Protein AF-A0A086CZK6-F1 (afdb_monomer)

pLDDT: mean 88.47, std 12.2, range [47.97, 97.94]

Foldseek 3Di:
DDPVVVCVVVVVDDPVPPVPPPPLVQADAQPDQVVLVPDSSSHHGPPDDDDQDDPDAPSCSCVSRLVVQLVCVVVVAAEEEFQRVDDDDVVVSVVSNHDC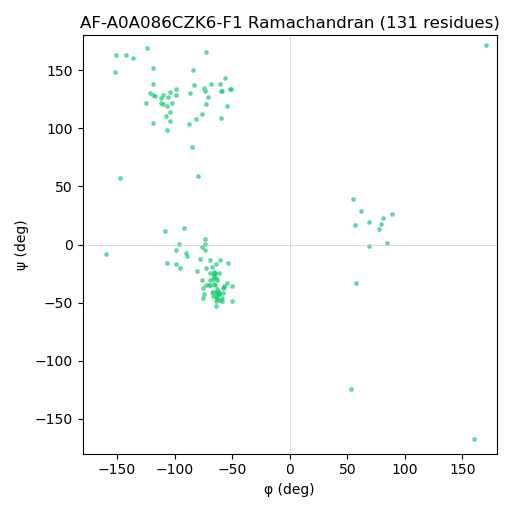VRYYYDNDDDPVSVVVQVVLSVVPRHPYYHGDD

Mean predicted aligned error: 7.22 Å

Structure (mmCIF, N/CA/C/O backbone):
data_AF-A0A086CZK6-F1
#
_entry.id   AF-A0A086CZK6-F1
#
loop_
_atom_site.group_PDB
_atom_site.id
_atom_site.type_symbol
_atom_site.label_atom_id
_atom_site.label_alt_id
_atom_site.label_comp_id
_atom_site.label_asym_id
_atom_site.label_entity_id
_atom_site.label_seq_id
_atom_site.pdbx_PDB_ins_code
_atom_site.Cartn_x
_atom_site.Cartn_y
_atom_site.Cartn_z
_atom_site.occupancy
_atom_site.B_iso_or_equiv
_atom_site.auth_seq_id
_atom_site.auth_comp_id
_atom_site.auth_asym_id
_atom_site.auth_atom_id
_atom_site.pdbx_PDB_model_num
ATOM 1 N N . MET A 1 1 ? -25.034 18.623 27.758 1.00 60.28 1 MET A N 1
ATOM 2 C CA . MET A 1 1 ? -23.785 18.532 26.971 1.00 60.28 1 MET A CA 1
ATOM 3 C C . MET A 1 1 ? -23.172 19.910 26.867 1.00 60.28 1 MET A C 1
ATOM 5 O O . MET A 1 1 ? -23.821 20.820 26.356 1.00 60.28 1 MET A O 1
ATOM 9 N N . SER A 1 2 ? -21.976 20.081 27.421 1.00 86.44 2 SER A N 1
ATOM 10 C CA . SER A 1 2 ? -21.242 21.344 27.391 1.00 86.44 2 SER A CA 1
ATOM 11 C C . SER A 1 2 ? -20.678 21.627 25.987 1.00 86.44 2 SER A C 1
ATOM 13 O O . SER A 1 2 ? -20.653 20.759 25.113 1.00 86.44 2 SER A O 1
ATOM 15 N N . ALA A 1 3 ? -20.248 22.867 25.732 1.00 84.00 3 ALA A N 1
ATOM 16 C CA . ALA A 1 3 ? -19.545 23.212 24.491 1.00 84.00 3 ALA A CA 1
ATOM 17 C C . ALA A 1 3 ? -18.193 22.484 24.365 1.00 84.00 3 ALA A C 1
ATOM 19 O O . ALA A 1 3 ? -17.772 22.179 23.252 1.00 84.00 3 ALA A O 1
ATOM 20 N N . LEU A 1 4 ? -17.561 22.164 25.500 1.00 80.44 4 LEU A N 1
ATOM 21 C CA . LEU A 1 4 ? -16.328 21.387 25.553 1.00 80.44 4 LEU A CA 1
ATOM 22 C C . LEU A 1 4 ? -16.563 19.943 25.097 1.00 80.44 4 LEU A C 1
ATOM 24 O O . LEU A 1 4 ? -15.814 19.463 24.256 1.00 80.44 4 LEU A O 1
ATOM 28 N N . ASP A 1 5 ? -17.642 19.297 25.552 1.00 82.00 5 ASP A N 1
ATOM 29 C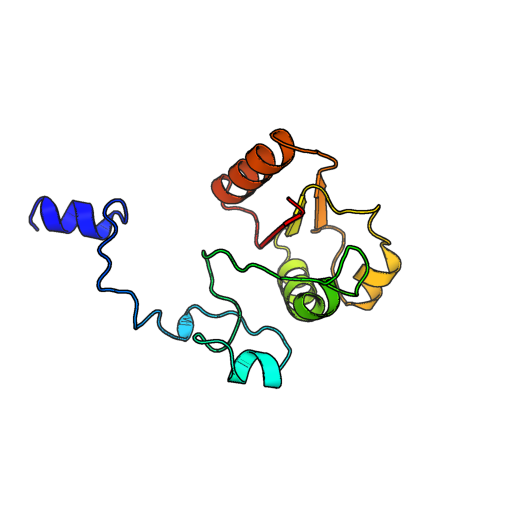 CA . ASP A 1 5 ? -17.967 17.916 25.150 1.00 82.00 5 ASP A CA 1
ATOM 30 C C . ASP A 1 5 ? -18.128 17.805 23.626 1.00 82.00 5 ASP A C 1
ATOM 32 O O . ASP A 1 5 ? -17.569 16.914 23.000 1.00 82.00 5 ASP A O 1
ATOM 36 N N . ARG A 1 6 ? -18.784 18.790 22.994 1.00 82.50 6 ARG A N 1
ATOM 37 C CA . ARG A 1 6 ? -18.930 18.843 21.527 1.00 82.50 6 ARG A CA 1
ATOM 38 C C . ARG A 1 6 ? -17.607 19.040 20.779 1.00 82.50 6 ARG A C 1
ATOM 40 O O . ARG A 1 6 ? -17.468 18.550 19.662 1.00 82.50 6 ARG A O 1
ATOM 47 N N . LEU A 1 7 ? -16.661 19.785 21.351 1.00 81.25 7 LEU A N 1
A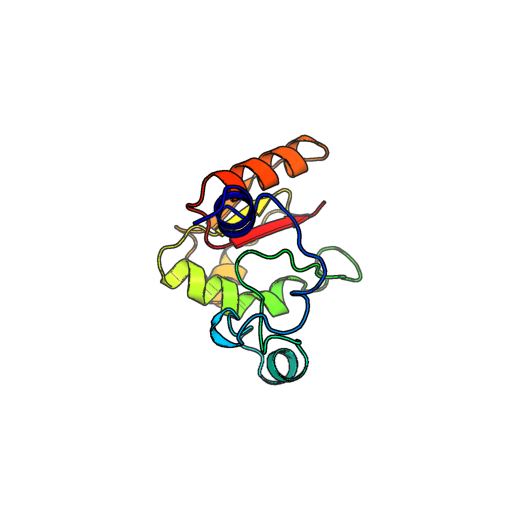TOM 48 C CA . LEU A 1 7 ? -15.331 19.997 20.763 1.00 81.25 7 LEU A CA 1
ATOM 49 C C . LEU A 1 7 ? -14.414 18.781 20.938 1.00 81.25 7 LEU A C 1
ATOM 51 O O . LEU A 1 7 ? -13.552 18.542 20.096 1.00 81.25 7 LEU A O 1
ATOM 55 N N . LEU A 1 8 ? -14.600 18.022 22.015 1.00 79.69 8 LEU A N 1
ATOM 56 C CA . LEU A 1 8 ? -13.888 16.769 22.235 1.00 79.69 8 LEU A CA 1
ATOM 57 C C . LEU A 1 8 ? -14.443 15.662 21.320 1.00 79.69 8 LEU A C 1
ATOM 59 O O . LEU A 1 8 ? -13.663 14.977 20.661 1.00 79.69 8 LEU A O 1
ATOM 63 N N . ASP A 1 9 ? -15.769 15.562 21.177 1.00 77.00 9 ASP A N 1
ATOM 64 C CA . ASP A 1 9 ? -16.429 14.588 20.292 1.00 77.00 9 ASP A CA 1
ATOM 65 C C . ASP A 1 9 ? -16.138 14.829 18.802 1.00 77.00 9 ASP A C 1
ATOM 67 O O . ASP A 1 9 ? -16.118 13.891 18.003 1.00 77.00 9 ASP A O 1
ATOM 71 N N . SER A 1 10 ? -15.876 16.078 18.404 1.00 79.00 10 SER A N 1
ATOM 72 C CA . SER A 1 10 ? -15.575 16.427 17.010 1.00 79.00 10 SER A CA 1
ATOM 73 C C . SER A 1 10 ? -14.177 15.998 16.547 1.00 79.00 10 SER A C 1
ATOM 75 O O . SER A 1 10 ? -13.856 16.173 15.372 1.00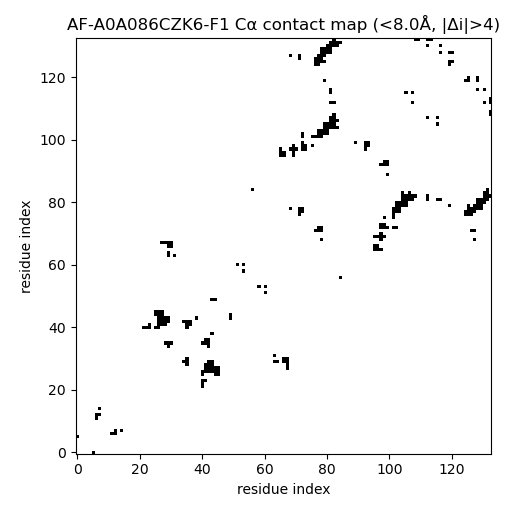 79.00 10 SER A O 1
ATOM 77 N N . ARG A 1 11 ? -13.339 15.448 17.442 1.00 67.75 11 ARG A N 1
ATOM 78 C CA . ARG A 1 11 ? -11.924 15.092 17.199 1.00 67.75 11 ARG A CA 1
ATOM 79 C C . ARG A 1 11 ? -11.046 16.256 16.710 1.00 67.75 11 ARG A C 1
ATOM 81 O O . ARG A 1 11 ? -9.951 16.028 16.205 1.00 67.75 11 ARG A O 1
ATOM 88 N N . VAL A 1 12 ? -11.497 17.502 16.876 1.00 75.88 12 VAL A N 1
ATOM 89 C CA . VAL A 1 12 ? -10.733 18.712 16.512 1.00 75.88 12 VAL A CA 1
ATOM 90 C C . VAL A 1 12 ? -9.698 19.063 17.588 1.00 75.88 12 VAL A C 1
ATOM 92 O O . VAL A 1 12 ? -8.699 19.721 17.306 1.00 75.88 12 VAL A O 1
ATOM 95 N N . VAL A 1 13 ? -9.907 18.600 18.823 1.00 77.31 13 VAL A N 1
ATOM 96 C CA . VAL A 1 13 ? -8.991 18.809 19.949 1.00 77.31 13 VAL A CA 1
ATOM 97 C C . VAL A 1 13 ? -8.208 17.527 20.219 1.00 77.31 13 VAL A C 1
ATOM 99 O O . VAL A 1 13 ? -8.772 16.519 20.642 1.00 77.31 13 VAL A O 1
ATOM 102 N N . TRP A 1 14 ? -6.891 17.567 20.008 1.00 68.88 14 TRP A N 1
ATOM 103 C CA . TRP A 1 14 ? -6.001 16.477 20.406 1.00 68.88 14 TRP A CA 1
ATOM 104 C C . TRP A 1 14 ? -5.838 16.467 21.930 1.00 68.88 14 TRP A C 1
ATOM 106 O O . TRP A 1 14 ? -5.404 17.455 22.521 1.00 68.88 14 TRP A O 1
ATOM 116 N N . ARG A 1 15 ? -6.205 15.355 22.578 1.00 68.94 15 ARG A N 1
ATOM 117 C CA . ARG A 1 15 ? -6.257 15.267 24.048 1.00 68.94 15 ARG A CA 1
ATOM 118 C C . ARG A 1 15 ? -4.951 14.826 24.700 1.00 68.94 15 ARG A C 1
ATOM 120 O O . ARG A 1 15 ? -4.882 14.888 25.922 1.00 68.94 15 ARG A O 1
ATOM 127 N N . ALA A 1 16 ? -3.955 14.373 23.929 1.00 64.44 16 ALA A N 1
ATOM 128 C CA . ALA A 1 16 ? -2.666 13.795 24.357 1.00 64.44 16 ALA A CA 1
ATOM 129 C C . ALA A 1 16 ? -2.733 12.550 25.276 1.00 64.44 16 ALA A C 1
ATOM 131 O O . ALA A 1 16 ? -1.893 11.658 25.184 1.00 64.44 16 ALA A O 1
ATOM 132 N N . GLN A 1 17 ? -3.743 12.466 26.142 1.00 59.72 17 GLN A N 1
ATOM 133 C CA . GLN A 1 17 ? -3.902 11.512 27.236 1.00 59.72 17 GLN A CA 1
ATOM 134 C C . GLN A 1 17 ? -4.640 10.226 26.834 1.00 59.72 17 GLN A C 1
ATOM 136 O O . GLN A 1 17 ? -4.677 9.285 27.616 1.00 59.72 17 GLN A O 1
ATOM 141 N N . GLU A 1 18 ? -5.188 10.150 25.618 1.00 55.81 18 GLU A N 1
ATOM 142 C CA . GLU A 1 18 ? -5.827 8.933 25.074 1.00 55.81 18 GLU A CA 1
ATOM 143 C C . GLU A 1 18 ? -4.849 8.051 24.275 1.00 55.81 18 GLU A C 1
ATOM 145 O O . GLU A 1 18 ? -5.245 7.117 23.584 1.00 55.81 18 GLU A O 1
ATOM 150 N N . SER A 1 19 ? -3.547 8.304 24.409 1.00 51.12 19 SER A N 1
ATOM 151 C CA . SER A 1 19 ? -2.473 7.504 23.815 1.00 51.12 19 SER A CA 1
ATOM 152 C C . SER A 1 19 ? -2.209 6.234 24.643 1.00 51.12 19 SER A C 1
ATOM 154 O O . SER A 1 19 ? -1.121 6.079 25.184 1.00 51.12 19 SER A O 1
ATOM 156 N N . ALA A 1 20 ? -3.197 5.355 24.843 1.00 48.81 20 ALA A N 1
ATOM 157 C CA . ALA A 1 20 ? -2.949 4.052 25.494 1.00 48.81 20 ALA A CA 1
ATOM 158 C C . ALA A 1 20 ? -4.002 2.958 25.250 1.00 48.81 20 ALA A C 1
ATOM 160 O O . ALA A 1 20 ? -3.779 1.815 25.641 1.00 48.81 20 ALA A O 1
ATOM 161 N N . ALA A 1 21 ? -5.144 3.258 24.630 1.00 47.97 21 ALA A N 1
ATOM 162 C CA . ALA A 1 21 ? -6.165 2.243 24.385 1.00 47.97 21 ALA A CA 1
ATOM 163 C C . ALA A 1 21 ? -6.920 2.516 23.083 1.00 47.97 21 ALA A C 1
ATOM 165 O O . ALA A 1 21 ? -8.147 2.617 23.064 1.00 47.97 21 ALA A O 1
ATOM 166 N N . GLU A 1 22 ? -6.196 2.604 21.965 1.00 52.41 22 GLU A N 1
ATOM 167 C CA . GLU A 1 22 ? -6.827 2.198 20.712 1.00 52.41 22 GLU A CA 1
ATOM 168 C C . GLU A 1 22 ? -7.216 0.734 20.898 1.00 52.41 22 GLU A C 1
ATOM 170 O O . GLU A 1 22 ? -6.369 -0.143 21.060 1.00 52.41 22 GLU A O 1
ATOM 175 N N . SER A 1 23 ? -8.520 0.493 21.017 1.00 50.78 23 SER A N 1
ATOM 176 C CA . SER A 1 23 ? -9.040 -0.856 21.185 1.00 50.78 23 SER A CA 1
ATOM 177 C C . SER A 1 23 ? -8.459 -1.741 20.077 1.00 50.78 23 SER A C 1
ATOM 179 O O . SER A 1 23 ? -8.546 -1.342 18.915 1.00 50.78 23 SER A O 1
ATOM 181 N N . PRO A 1 24 ? -7.955 -2.953 20.376 1.00 51.81 24 PRO A N 1
ATOM 182 C CA . PRO A 1 24 ? -7.440 -3.888 19.364 1.00 51.81 24 PRO A CA 1
ATOM 183 C C . PRO A 1 24 ? -8.454 -4.184 18.239 1.00 51.81 24 PRO A C 1
ATOM 185 O O . PRO A 1 24 ? -8.089 -4.631 17.158 1.00 51.81 24 PRO A O 1
ATOM 188 N N . ALA A 1 25 ? -9.734 -3.858 18.455 1.00 55.44 25 ALA A N 1
ATOM 189 C CA . ALA A 1 25 ? -10.798 -3.868 17.455 1.00 55.44 25 ALA A CA 1
ATOM 190 C C . ALA A 1 25 ? -10.585 -2.920 16.251 1.00 55.44 25 ALA A C 1
ATOM 192 O O . ALA A 1 25 ? -11.313 -3.040 15.266 1.00 55.44 25 ALA A O 1
ATOM 193 N N . SER A 1 26 ? -9.634 -1.978 16.298 1.00 72.62 26 SER A N 1
ATOM 194 C CA . SER A 1 26 ? -9.328 -1.082 15.174 1.00 72.62 26 SER A CA 1
ATOM 195 C C . SER A 1 26 ? -8.125 -1.521 14.338 1.00 72.62 26 SER A C 1
ATOM 197 O O . SER A 1 26 ? -7.862 -0.885 13.320 1.00 72.62 26 SER A O 1
ATOM 199 N N . ALA A 1 27 ? -7.401 -2.578 14.708 1.00 86.31 27 ALA A N 1
ATOM 200 C CA . ALA A 1 27 ? -6.254 -3.032 13.932 1.00 86.31 27 ALA A CA 1
ATOM 201 C C . ALA A 1 27 ? -6.666 -3.947 12.777 1.00 86.31 27 ALA A C 1
ATOM 203 O O . ALA A 1 27 ? -7.654 -4.679 12.820 1.00 86.31 27 ALA A O 1
ATOM 204 N N . VAL A 1 28 ? -5.878 -3.904 11.715 1.00 91.00 28 VAL A N 1
ATOM 205 C CA . VAL A 1 28 ? -6.002 -4.766 10.552 1.00 91.00 28 VAL A CA 1
ATOM 206 C C . VAL A 1 28 ? -4.825 -5.725 10.552 1.00 91.00 28 VAL A C 1
ATOM 208 O O . VAL A 1 28 ? -3.684 -5.284 10.466 1.00 91.00 28 VAL A O 1
ATOM 211 N N . ALA A 1 29 ? -5.097 -7.030 10.587 1.00 92.62 29 ALA A N 1
ATOM 212 C CA . ALA A 1 29 ? -4.051 -8.049 10.533 1.00 92.62 29 ALA A CA 1
ATOM 213 C C . ALA A 1 29 ? -3.093 -7.809 9.354 1.00 92.62 29 ALA A C 1
ATOM 215 O O . ALA A 1 29 ? -3.532 -7.564 8.222 1.00 92.62 29 ALA A O 1
ATOM 216 N N . SER A 1 30 ? -1.788 -7.898 9.612 1.00 93.94 30 SER A N 1
ATOM 217 C CA . SER A 1 30 ? -0.765 -7.757 8.573 1.00 93.94 30 SER A CA 1
ATOM 218 C C . SER A 1 30 ? -0.699 -8.968 7.647 1.00 93.94 30 SER A C 1
ATOM 220 O O . SER A 1 30 ? -0.190 -8.860 6.533 1.00 93.94 30 SER A O 1
ATOM 222 N N . GLY A 1 31 ? -1.227 -10.112 8.100 1.00 93.69 31 GLY A N 1
ATOM 223 C CA . GLY A 1 31 ? -1.069 -11.413 7.451 1.00 93.69 31 GLY A CA 1
ATOM 224 C C . GLY A 1 31 ? 0.225 -12.129 7.840 1.00 93.69 31 GLY A C 1
ATOM 225 O O . GLY A 1 31 ? 0.463 -13.244 7.382 1.00 93.69 31 GLY A O 1
ATOM 226 N N . HIS A 1 32 ? 1.032 -11.524 8.715 1.00 95.06 32 HIS A N 1
ATOM 227 C CA . HIS A 1 32 ? 2.232 -12.114 9.290 1.00 95.06 32 HIS A CA 1
ATOM 228 C C . HIS A 1 32 ? 2.066 -12.197 10.808 1.00 95.06 32 HIS A C 1
ATOM 230 O O . HIS A 1 32 ? 2.219 -11.204 11.513 1.00 95.06 32 HIS A O 1
ATOM 236 N N . SER A 1 33 ? 1.800 -13.395 11.334 1.00 94.94 33 SER A N 1
ATOM 237 C CA . SER A 1 33 ? 1.526 -13.590 12.767 1.00 94.94 33 SER A CA 1
ATOM 238 C C . SER A 1 33 ? 2.656 -13.098 13.677 1.00 94.94 33 SER A C 1
ATOM 240 O O . SER A 1 33 ? 2.393 -12.532 14.733 1.00 94.94 33 SER A O 1
ATOM 242 N N . ALA A 1 34 ? 3.911 -13.269 13.254 1.00 96.06 34 ALA A N 1
ATOM 243 C CA . ALA A 1 34 ? 5.073 -12.771 13.985 1.00 96.06 34 ALA A CA 1
ATOM 244 C C . ALA A 1 34 ? 5.120 -11.235 14.052 1.00 96.06 34 ALA A C 1
ATOM 246 O O . ALA A 1 34 ? 5.551 -10.690 15.062 1.00 96.06 34 ALA A O 1
ATOM 247 N N . LEU A 1 35 ? 4.664 -10.543 13.000 1.00 94.38 35 LEU A N 1
ATOM 248 C CA . LEU A 1 35 ? 4.575 -9.083 12.985 1.00 94.38 35 LEU A CA 1
ATOM 249 C C . LEU A 1 35 ? 3.387 -8.607 13.827 1.00 94.38 35 LEU A C 1
ATOM 251 O O . LEU A 1 35 ? 3.541 -7.720 14.660 1.00 94.38 35 LEU A O 1
ATOM 255 N N . ASP A 1 36 ? 2.225 -9.236 13.661 1.00 93.94 36 ASP A N 1
ATOM 256 C CA . ASP A 1 36 ? 1.026 -8.918 14.439 1.00 93.94 36 ASP A CA 1
ATOM 257 C C . ASP A 1 36 ? 1.287 -9.065 15.949 1.00 93.94 36 ASP A C 1
ATOM 259 O O . ASP A 1 36 ? 0.829 -8.242 16.731 1.00 93.94 36 ASP A O 1
ATOM 263 N N . ALA A 1 37 ? 2.097 -10.045 16.366 1.00 94.06 37 ALA A N 1
ATOM 264 C CA . ALA A 1 37 ? 2.464 -10.250 17.769 1.00 94.06 37 ALA A CA 1
ATOM 265 C C . ALA A 1 37 ? 3.320 -9.124 18.381 1.00 94.06 37 ALA A C 1
ATOM 267 O O . ALA A 1 37 ? 3.342 -8.986 19.604 1.00 94.06 37 ALA A O 1
ATOM 268 N N . VAL A 1 38 ? 4.043 -8.349 17.563 1.00 93.38 38 VAL A N 1
ATOM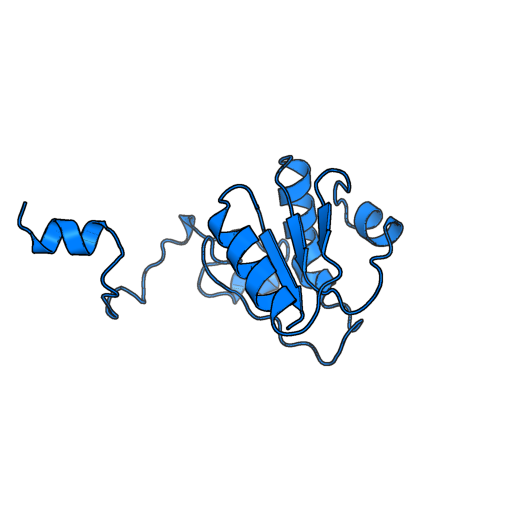 269 C CA . VAL A 1 38 ? 4.941 -7.280 18.040 1.00 93.38 38 VAL A CA 1
ATOM 270 C C . VAL A 1 38 ? 4.392 -5.875 17.795 1.00 93.38 38 VAL A C 1
ATOM 272 O O . VAL A 1 38 ? 4.881 -4.920 18.397 1.00 93.38 38 VAL A O 1
ATOM 275 N N . LEU A 1 39 ? 3.385 -5.723 16.930 1.00 90.31 39 LEU A N 1
ATOM 276 C CA . LEU A 1 39 ? 2.733 -4.437 16.704 1.00 90.31 39 LEU A CA 1
ATOM 277 C C . LEU A 1 39 ? 1.824 -4.084 17.895 1.00 90.31 39 LEU A C 1
ATOM 279 O O . LEU A 1 39 ? 1.028 -4.928 18.308 1.00 90.31 39 LEU A O 1
ATOM 283 N N . PRO A 1 40 ? 1.856 -2.838 18.416 1.00 85.38 40 PRO A N 1
ATOM 284 C CA . PRO A 1 40 ? 1.097 -2.452 19.613 1.00 85.38 40 PRO A CA 1
ATOM 285 C C . PRO A 1 40 ? -0.407 -2.740 19.534 1.00 85.38 40 PRO A C 1
ATOM 287 O O . PRO A 1 40 ? -1.033 -3.056 20.541 1.00 85.38 40 PRO A O 1
ATOM 290 N N . ALA A 1 41 ? -0.978 -2.642 18.332 1.00 84.06 41 ALA A N 1
ATOM 291 C CA . ALA A 1 41 ? -2.397 -2.861 18.086 1.00 84.06 41 ALA A CA 1
ATOM 292 C C . ALA A 1 41 ? -2.728 -4.290 17.606 1.00 84.06 41 ALA A C 1
ATOM 294 O O . ALA A 1 41 ? -3.891 -4.585 17.347 1.00 84.06 41 ALA A O 1
ATOM 295 N N . GLY A 1 42 ? -1.745 -5.188 17.466 1.00 89.56 42 GLY A N 1
ATOM 296 C CA . GLY A 1 42 ? -1.968 -6.531 16.914 1.00 89.56 42 GLY A CA 1
ATOM 297 C C . GLY A 1 42 ? -2.066 -6.578 15.382 1.00 89.56 42 GLY A C 1
ATOM 298 O O . GLY A 1 42 ? -2.629 -7.519 14.825 1.00 89.56 42 GLY A O 1
ATOM 299 N N . GLY A 1 43 ? -1.592 -5.535 14.696 1.00 92.06 43 GLY A N 1
ATOM 300 C CA . GLY A 1 43 ? -1.697 -5.361 13.248 1.00 92.06 43 GLY A CA 1
ATOM 301 C C . GLY A 1 43 ? -1.510 -3.899 12.837 1.00 92.06 43 GLY A C 1
ATOM 302 O O . GLY A 1 43 ? -1.092 -3.061 13.639 1.00 92.06 43 GLY A O 1
ATOM 303 N N . TRP A 1 44 ? -1.846 -3.580 11.588 1.00 92.31 44 TRP A N 1
ATOM 304 C CA . TRP A 1 44 ? -1.826 -2.220 11.053 1.00 92.31 44 TRP A CA 1
ATOM 305 C C . TRP A 1 44 ? -2.952 -1.369 11.658 1.00 92.31 44 TRP A C 1
ATOM 307 O O . TRP A 1 44 ? -4.118 -1.768 11.577 1.00 92.31 44 TRP A O 1
ATOM 317 N N . PRO A 1 45 ? -2.664 -0.186 12.222 1.00 89.62 45 PRO A N 1
ATOM 318 C CA . PRO A 1 45 ? -3.700 0.683 12.769 1.00 89.62 45 PRO A CA 1
ATOM 319 C C . PRO A 1 45 ? -4.593 1.256 11.654 1.00 89.62 45 PRO A C 1
ATOM 321 O O . PRO A 1 45 ? -4.117 1.666 10.594 1.00 89.62 45 PRO A O 1
ATOM 324 N N . ARG A 1 46 ? -5.912 1.306 11.876 1.00 86.38 46 ARG A N 1
ATOM 325 C CA . ARG A 1 46 ? -6.853 1.942 10.936 1.00 86.38 46 ARG A CA 1
ATOM 326 C C . ARG A 1 46 ? -6.914 3.445 11.153 1.00 86.38 46 ARG A C 1
ATOM 328 O O . ARG A 1 46 ? -7.058 3.901 12.279 1.00 86.38 46 ARG A O 1
ATOM 335 N N . GLY A 1 47 ? -6.925 4.205 10.059 1.00 85.75 47 GLY A N 1
ATOM 336 C CA . GLY A 1 47 ? -7.044 5.667 10.123 1.00 85.75 47 GLY A CA 1
ATOM 337 C C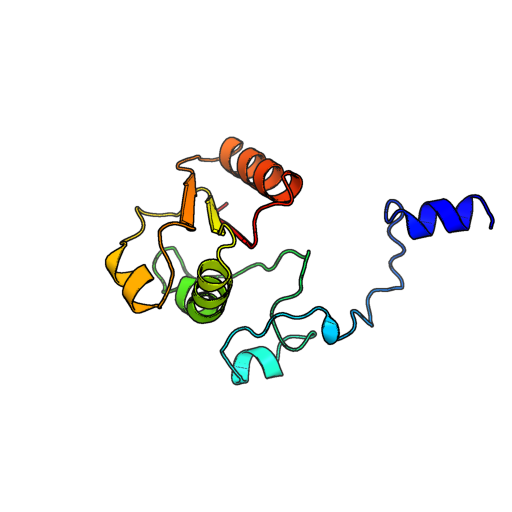 . GLY A 1 47 ? -5.811 6.355 10.713 1.00 85.75 47 GLY A C 1
ATOM 338 O O . GLY A 1 47 ? -5.905 7.499 11.144 1.00 85.75 47 GLY A O 1
ATOM 339 N N . ALA A 1 48 ? -4.675 5.659 10.723 1.00 87.56 48 ALA A N 1
ATOM 340 C CA . ALA A 1 48 ? -3.383 6.165 11.151 1.00 87.56 48 ALA A CA 1
ATOM 341 C C . ALA A 1 48 ? -2.355 5.996 10.025 1.00 87.56 48 ALA A C 1
ATOM 343 O O . ALA A 1 48 ? -2.606 5.320 9.025 1.00 87.56 48 ALA A O 1
ATOM 344 N N . ILE A 1 49 ? -1.192 6.618 10.201 1.00 91.50 49 ILE A N 1
ATOM 345 C CA . ILE A 1 49 ? -0.060 6.504 9.282 1.00 91.50 49 ILE A CA 1
ATOM 346 C C . ILE A 1 49 ? 0.918 5.479 9.854 1.00 91.50 49 ILE A C 1
ATOM 348 O O . ILE A 1 49 ? 1.226 5.501 11.043 1.00 91.50 49 ILE A O 1
ATOM 352 N N . SER A 1 50 ? 1.393 4.572 9.004 1.00 91.94 50 SER A N 1
ATOM 353 C CA . SER A 1 50 ? 2.479 3.642 9.317 1.00 91.94 50 SER A CA 1
ATOM 354 C C . SER A 1 50 ? 3.637 3.904 8.364 1.00 91.94 50 SER A C 1
ATOM 356 O O . SER A 1 50 ? 3.434 3.946 7.152 1.00 91.94 50 SER A O 1
ATOM 358 N N . GLU A 1 51 ? 4.835 4.086 8.911 1.00 93.25 51 GLU A N 1
ATOM 359 C CA . GLU A 1 51 ? 6.059 4.300 8.139 1.00 93.25 51 GLU A CA 1
ATOM 360 C C . GLU A 1 51 ? 6.840 2.985 8.018 1.00 93.25 51 GLU A C 1
ATOM 362 O O . GLU A 1 51 ? 7.091 2.304 9.013 1.00 93.25 51 GLU A O 1
ATOM 367 N N . LEU A 1 52 ? 7.217 2.620 6.789 1.00 91.56 52 LEU A N 1
ATOM 368 C CA . LEU A 1 52 ? 8.024 1.434 6.499 1.00 91.56 52 LEU A CA 1
ATOM 369 C C . LEU A 1 52 ? 9.446 1.848 6.127 1.00 91.56 52 LEU A C 1
ATOM 371 O O . LEU A 1 52 ? 9.726 2.185 4.978 1.00 91.56 52 LEU A O 1
ATOM 375 N N . LEU A 1 53 ? 10.358 1.777 7.095 1.00 91.56 53 LEU A N 1
ATOM 376 C CA . LEU A 1 53 ? 11.770 2.073 6.868 1.00 91.56 53 LEU A CA 1
ATOM 377 C C . LEU A 1 53 ? 12.442 0.909 6.134 1.00 91.56 53 LEU A C 1
ATOM 379 O O . LEU A 1 53 ? 12.594 -0.187 6.674 1.00 91.56 53 LEU A O 1
ATOM 383 N N . CYS A 1 54 ? 12.843 1.162 4.893 1.00 87.62 54 CYS A N 1
ATOM 384 C CA . CYS A 1 54 ? 13.478 0.189 4.011 1.00 87.62 54 CYS A CA 1
ATOM 385 C C . CYS A 1 54 ? 14.888 0.661 3.634 1.00 87.62 54 CYS A C 1
ATOM 387 O O . CYS A 1 54 ? 15.153 1.859 3.578 1.00 87.62 54 CYS A O 1
ATOM 389 N N . ASN A 1 55 ? 15.799 -0.273 3.343 1.00 86.75 55 ASN A N 1
ATOM 390 C CA . ASN A 1 55 ? 17.186 0.062 2.985 1.00 86.75 55 ASN A CA 1
ATOM 391 C C . ASN A 1 55 ? 17.300 0.788 1.626 1.00 86.75 55 ASN A C 1
ATOM 393 O O . ASN A 1 55 ? 18.310 1.423 1.340 1.00 86.75 55 ASN A O 1
ATOM 397 N N . GLY A 1 56 ? 16.278 0.675 0.778 1.00 83.75 56 GLY A N 1
ATOM 398 C CA . GLY A 1 56 ? 16.179 1.349 -0.512 1.00 83.75 56 GLY A CA 1
ATOM 399 C C . GLY A 1 56 ? 14.998 0.820 -1.324 1.00 83.75 56 GLY A C 1
ATOM 400 O O . GLY A 1 56 ? 14.372 -0.169 -0.945 1.00 83.75 56 GLY A O 1
ATOM 401 N N . ALA A 1 57 ? 14.701 1.470 -2.449 1.00 83.12 57 ALA A N 1
ATOM 402 C CA . ALA A 1 57 ? 13.668 1.005 -3.370 1.00 83.12 57 ALA A CA 1
ATOM 403 C C . ALA A 1 57 ? 13.989 -0.398 -3.911 1.00 83.12 57 ALA A C 1
ATOM 405 O O . ALA A 1 57 ? 15.133 -0.688 -4.267 1.00 83.12 57 ALA A O 1
ATOM 406 N N . GLY A 1 58 ? 12.976 -1.262 -3.998 1.00 79.38 58 GLY A N 1
ATOM 407 C CA . GLY A 1 58 ? 13.139 -2.624 -4.503 1.00 79.38 58 GLY A CA 1
ATOM 408 C C . GLY A 1 58 ? 13.766 -3.605 -3.508 1.00 79.38 58 GLY A C 1
ATOM 409 O O . GLY A 1 58 ? 14.132 -4.711 -3.905 1.00 79.38 58 GLY A O 1
ATOM 410 N N . SER A 1 59 ? 13.858 -3.259 -2.218 1.00 82.44 59 SER A N 1
ATOM 411 C CA . SER A 1 59 ? 14.296 -4.191 -1.167 1.00 82.44 59 SER A CA 1
ATOM 412 C C . SER A 1 59 ? 13.241 -5.243 -0.800 1.00 82.44 59 SER A C 1
ATOM 4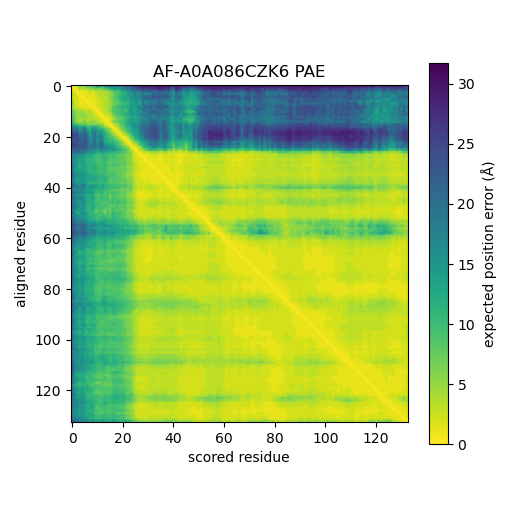14 O O . SER A 1 59 ? 13.465 -6.056 0.093 1.00 82.44 59 SER A O 1
ATOM 416 N N . GLY A 1 60 ? 12.078 -5.222 -1.456 1.00 84.56 60 GLY A N 1
ATOM 417 C CA . GLY A 1 60 ? 10.940 -6.072 -1.113 1.00 84.56 60 GLY A CA 1
ATOM 418 C C . GLY A 1 60 ? 10.022 -5.421 -0.081 1.00 84.56 60 GLY A C 1
ATOM 419 O O . GLY A 1 60 ? 9.324 -6.121 0.642 1.00 84.56 60 GLY A O 1
ATOM 420 N N . GLU A 1 61 ? 9.998 -4.088 -0.029 1.00 87.19 61 GLU A N 1
ATOM 421 C CA . GLU A 1 61 ? 9.195 -3.263 0.879 1.00 87.19 61 GLU A CA 1
ATOM 422 C C . GLU A 1 61 ? 7.709 -3.661 0.891 1.00 87.19 61 GLU A C 1
ATOM 424 O O . GLU A 1 61 ? 7.060 -3.688 1.936 1.00 87.19 61 GLU A O 1
ATOM 429 N N . LEU A 1 62 ? 7.182 -4.072 -0.264 1.00 91.50 62 LEU A N 1
ATOM 430 C CA . LEU A 1 62 ? 5.791 -4.489 -0.412 1.00 91.50 62 LEU A CA 1
ATOM 431 C C . LEU A 1 62 ? 5.509 -5.905 0.105 1.00 91.50 62 LEU A C 1
ATOM 433 O O . LEU A 1 62 ? 4.344 -6.248 0.293 1.00 91.50 62 LEU A O 1
ATOM 437 N N . ALA A 1 63 ? 6.532 -6.719 0.388 1.00 91.44 63 ALA A N 1
ATOM 438 C CA . ALA A 1 63 ? 6.342 -8.077 0.898 1.00 91.44 63 ALA A CA 1
ATOM 439 C C . ALA A 1 63 ? 5.542 -8.091 2.208 1.00 91.44 63 ALA A C 1
ATOM 441 O O . ALA A 1 63 ? 4.674 -8.943 2.384 1.00 91.44 63 ALA A O 1
ATOM 442 N N . LEU A 1 64 ? 5.771 -7.103 3.083 1.00 92.94 64 LEU A N 1
ATOM 443 C CA . LEU A 1 64 ? 5.024 -6.944 4.334 1.00 92.94 64 LEU A CA 1
ATOM 444 C C . LEU A 1 64 ? 3.562 -6.530 4.119 1.00 92.94 64 LEU A C 1
ATOM 446 O O . LEU A 1 64 ? 2.720 -6.790 4.977 1.00 92.94 64 LEU A O 1
ATOM 450 N N . LEU A 1 65 ? 3.262 -5.899 2.984 1.00 95.19 65 LEU A N 1
ATOM 451 C CA . LEU A 1 65 ? 1.948 -5.346 2.671 1.00 95.19 65 LEU A CA 1
ATOM 452 C C . LEU A 1 65 ? 1.108 -6.261 1.779 1.00 95.19 65 LEU A C 1
ATOM 454 O O . LEU A 1 65 ? -0.107 -6.084 1.727 1.00 95.19 65 LEU A O 1
ATOM 458 N N . TRP A 1 66 ? 1.696 -7.254 1.107 1.00 96.12 66 TRP A N 1
ATOM 459 C CA . TRP A 1 66 ? 0.961 -8.124 0.184 1.00 96.12 66 TRP A CA 1
ATOM 460 C C . TRP A 1 66 ? -0.328 -8.727 0.744 1.00 96.12 66 TRP A C 1
ATOM 462 O O . TRP A 1 66 ? -1.357 -8.575 0.079 1.00 96.12 66 TRP A O 1
ATOM 472 N N . PRO A 1 67 ? -0.354 -9.331 1.950 1.00 96.56 67 PRO A N 1
ATOM 473 C CA . PRO A 1 67 ? -1.595 -9.896 2.473 1.00 96.56 67 PRO A CA 1
ATOM 474 C C . PRO A 1 67 ? -2.673 -8.826 2.694 1.00 96.56 67 PRO A C 1
ATOM 476 O O . PRO A 1 67 ? -3.850 -9.053 2.399 1.00 96.56 67 PRO A O 1
ATOM 479 N N . LEU A 1 68 ? -2.265 -7.640 3.161 1.00 95.75 68 LEU A N 1
ATOM 480 C CA . LEU A 1 68 ? -3.147 -6.495 3.363 1.00 95.75 68 LEU A CA 1
ATOM 481 C C . LEU A 1 68 ? -3.738 -6.006 2.035 1.00 95.75 68 LEU A C 1
ATOM 483 O O . LEU A 1 68 ? -4.958 -5.902 1.918 1.00 95.75 68 LEU A O 1
ATOM 487 N N . LEU A 1 69 ? -2.896 -5.728 1.037 1.00 96.69 69 LEU A N 1
ATOM 488 C CA . LEU A 1 69 ? -3.333 -5.197 -0.259 1.00 96.69 69 LEU A CA 1
ATOM 489 C C . LEU A 1 69 ? -4.246 -6.181 -0.989 1.00 96.69 69 LEU A C 1
ATOM 491 O O . LEU A 1 69 ? -5.280 -5.790 -1.531 1.00 96.69 69 LEU A O 1
ATOM 495 N N . ALA A 1 70 ? -3.904 -7.466 -0.943 1.00 97.56 70 ALA A N 1
ATOM 496 C CA . ALA A 1 70 ? -4.705 -8.524 -1.532 1.00 97.56 70 ALA A CA 1
ATOM 497 C C . ALA A 1 70 ? -6.097 -8.601 -0.887 1.00 97.56 70 ALA A C 1
ATOM 499 O O . ALA A 1 70 ? -7.101 -8.715 -1.583 1.00 97.56 70 ALA A O 1
ATOM 500 N N . ARG A 1 71 ? -6.186 -8.481 0.445 1.00 96.44 71 ARG A N 1
ATOM 501 C CA . ARG A 1 71 ? -7.473 -8.441 1.152 1.00 96.44 71 ARG A CA 1
ATOM 502 C C . ARG A 1 71 ? -8.296 -7.203 0.779 1.00 96.44 71 ARG A C 1
ATOM 504 O O . ARG A 1 71 ? -9.467 -7.342 0.450 1.00 96.44 71 ARG A O 1
ATOM 511 N N . LEU A 1 72 ? -7.694 -6.012 0.813 1.00 95.81 72 LEU A N 1
ATOM 512 C CA . LEU A 1 72 ? -8.396 -4.748 0.545 1.00 95.81 72 LEU A CA 1
ATOM 513 C C . LEU A 1 72 ? -8.945 -4.669 -0.884 1.00 95.81 72 LEU A C 1
ATOM 515 O O . LEU A 1 72 ? -10.079 -4.243 -1.089 1.00 95.81 72 LEU A O 1
ATOM 519 N N . THR A 1 73 ? -8.160 -5.110 -1.863 1.00 97.50 73 THR A N 1
ATOM 520 C CA . THR A 1 73 ? -8.580 -5.101 -3.271 1.00 97.50 73 THR A CA 1
ATOM 521 C C . THR A 1 73 ? -9.630 -6.169 -3.569 1.00 97.50 73 THR A C 1
ATOM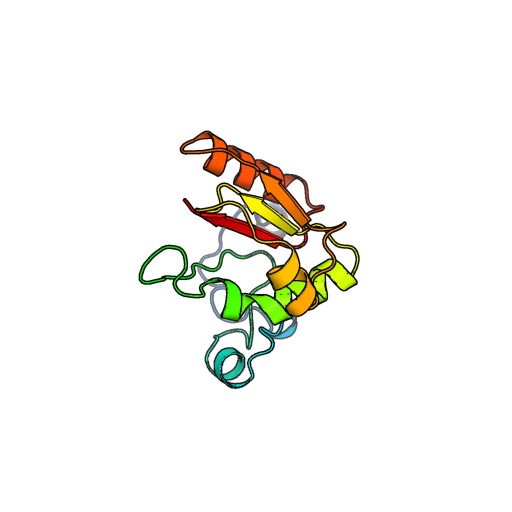 523 O O . THR A 1 73 ? -10.568 -5.890 -4.308 1.00 97.50 73 THR A O 1
ATOM 526 N N . ARG A 1 74 ? -9.577 -7.343 -2.921 1.00 96.81 74 ARG A N 1
ATOM 527 C CA . ARG A 1 74 ? -10.655 -8.352 -2.987 1.00 96.81 74 ARG A CA 1
ATOM 528 C C . ARG A 1 74 ? -11.965 -7.892 -2.345 1.00 96.81 74 ARG A C 1
ATOM 530 O O . ARG A 1 74 ? -13.032 -8.331 -2.759 1.00 96.81 74 ARG A O 1
ATOM 537 N N . GLU A 1 75 ? -11.902 -6.978 -1.378 1.00 96.44 75 GLU A N 1
ATOM 538 C CA . GLU A 1 75 ? -13.072 -6.257 -0.848 1.00 96.44 75 GLU A CA 1
ATOM 539 C C . GLU A 1 75 ? -13.600 -5.181 -1.823 1.00 96.44 75 GLU A C 1
ATOM 541 O O . GLU A 1 75 ? -14.515 -4.441 -1.470 1.00 96.44 75 GLU A O 1
ATOM 546 N N . GLN A 1 76 ? -13.041 -5.088 -3.037 1.00 96.81 76 GLN A N 1
ATOM 547 C CA . GLN A 1 76 ? -13.362 -4.098 -4.071 1.00 96.81 76 GLN A CA 1
ATOM 548 C C . GLN A 1 76 ? -13.088 -2.652 -3.647 1.00 96.81 76 GLN A C 1
ATOM 550 O O . GLN A 1 76 ? -13.747 -1.711 -4.095 1.00 96.81 76 GLN A O 1
ATOM 555 N N . ARG A 1 77 ? -12.116 -2.457 -2.749 1.00 95.69 77 ARG A N 1
ATOM 556 C CA . ARG A 1 77 ? -11.796 -1.137 -2.207 1.00 95.69 77 ARG A CA 1
ATOM 557 C C . ARG A 1 77 ? -10.515 -0.584 -2.845 1.00 95.69 77 ARG A C 1
ATOM 559 O O . ARG A 1 77 ? -9.506 -1.292 -2.851 1.00 95.69 77 ARG A O 1
ATOM 566 N N . PRO A 1 78 ? -10.517 0.676 -3.322 1.00 97.25 78 PRO A N 1
ATOM 567 C CA . PRO A 1 78 ? -9.368 1.275 -3.995 1.00 97.25 78 PRO A CA 1
ATOM 568 C C . PRO A 1 78 ? -8.101 1.315 -3.136 1.00 97.25 78 PRO A C 1
ATOM 570 O O . PRO A 1 78 ? -8.122 1.787 -1.997 1.00 97.25 78 PRO A O 1
ATOM 573 N N . VAL A 1 79 ? -6.984 0.885 -3.710 1.00 97.75 79 VAL A N 1
ATOM 574 C CA . VAL A 1 79 ? -5.627 1.071 -3.190 1.00 97.75 79 VAL A CA 1
ATOM 575 C C . VAL A 1 79 ? -4.896 2.023 -4.125 1.00 97.75 79 VAL A C 1
ATOM 577 O O . VAL A 1 79 ? -4.821 1.772 -5.327 1.00 97.75 79 VAL A O 1
ATOM 580 N N . VAL A 1 80 ? -4.340 3.104 -3.581 1.00 97.88 80 VAL A N 1
ATOM 581 C CA . VAL A 1 80 ? -3.613 4.106 -4.370 1.00 97.88 80 VAL A CA 1
ATOM 582 C C . VAL A 1 80 ? -2.122 4.037 -4.065 1.00 97.88 80 VAL A C 1
ATOM 584 O O . VAL A 1 80 ? -1.723 4.076 -2.904 1.00 97.88 80 VAL A O 1
ATOM 587 N N . LEU A 1 81 ? -1.306 3.952 -5.112 1.00 97.25 81 LEU A N 1
ATOM 588 C CA . LEU A 1 81 ? 0.144 4.077 -5.063 1.00 97.25 81 LEU A CA 1
ATOM 589 C C . LEU A 1 81 ? 0.523 5.475 -5.545 1.00 97.25 81 LEU A C 1
ATOM 591 O O . LEU A 1 81 ? 0.227 5.841 -6.683 1.00 97.25 81 LEU A O 1
ATOM 595 N N . VAL A 1 82 ? 1.206 6.233 -4.701 1.00 97.50 82 VAL A N 1
ATOM 596 C CA . VAL A 1 82 ? 1.643 7.599 -4.980 1.00 97.50 82 VAL A CA 1
ATOM 597 C C . VAL A 1 82 ? 3.157 7.621 -5.100 1.00 97.50 82 VAL A C 1
ATOM 599 O O . VAL A 1 82 ? 3.850 7.250 -4.156 1.00 97.50 82 VAL A O 1
ATOM 602 N N . ALA A 1 83 ? 3.653 8.074 -6.251 1.00 96.06 83 ALA A N 1
ATOM 603 C CA . ALA A 1 83 ? 5.082 8.208 -6.528 1.00 96.06 83 ALA A CA 1
ATOM 604 C C . ALA A 1 83 ? 5.916 6.917 -6.332 1.00 96.06 83 ALA A C 1
ATOM 606 O O . ALA A 1 83 ? 7.030 7.005 -5.819 1.00 96.06 83 ALA A O 1
ATOM 607 N N . PRO A 1 84 ? 5.432 5.708 -6.704 1.00 93.75 84 PRO A N 1
ATOM 608 C CA . PRO A 1 84 ? 6.231 4.498 -6.536 1.00 93.75 84 PRO A CA 1
ATOM 609 C C . PRO A 1 84 ? 7.588 4.638 -7.249 1.00 93.75 84 PRO A C 1
ATOM 611 O O . PRO A 1 84 ? 7.655 5.203 -8.341 1.00 93.75 84 PRO A O 1
ATOM 614 N N . PRO A 1 85 ? 8.675 4.095 -6.673 1.00 90.88 85 PRO A N 1
ATOM 615 C CA . PRO A 1 85 ? 10.043 4.370 -7.119 1.00 90.88 85 PRO A CA 1
ATOM 616 C C . PRO A 1 85 ? 10.369 3.771 -8.494 1.00 90.88 85 PRO A C 1
ATOM 618 O O . PRO A 1 85 ? 11.390 4.095 -9.095 1.00 90.88 85 PRO A O 1
ATOM 621 N N . ALA A 1 86 ? 9.520 2.866 -8.980 1.00 88.94 86 ALA A N 1
ATOM 622 C CA . ALA A 1 86 ? 9.587 2.277 -10.304 1.00 88.94 86 ALA A CA 1
ATOM 623 C C . ALA A 1 86 ? 8.179 1.885 -10.770 1.00 88.94 86 ALA A C 1
ATOM 625 O O . ALA A 1 86 ? 7.263 1.720 -9.958 1.00 88.94 86 ALA A O 1
ATOM 626 N N . LEU A 1 87 ? 8.036 1.666 -12.080 1.00 89.00 87 LEU A N 1
ATOM 627 C CA . LEU A 1 87 ? 6.817 1.136 -12.687 1.00 89.00 87 LEU A CA 1
ATOM 628 C C . LEU A 1 87 ? 6.419 -0.195 -12.012 1.00 89.00 87 LEU A C 1
ATOM 630 O O . LEU A 1 87 ? 7.191 -1.160 -12.081 1.00 89.00 87 LEU A O 1
ATOM 634 N N . PRO A 1 88 ? 5.226 -0.295 -11.391 1.00 89.19 88 PRO A N 1
ATOM 635 C CA . PRO A 1 88 ? 4.777 -1.543 -10.788 1.00 89.19 88 PRO A CA 1
ATOM 636 C C . PRO A 1 88 ? 4.687 -2.663 -11.826 1.00 89.19 88 PRO A C 1
ATOM 638 O O . PRO A 1 88 ? 4.095 -2.489 -12.888 1.00 89.19 88 PRO A O 1
ATOM 641 N N . TYR A 1 89 ? 5.239 -3.837 -11.512 1.00 91.75 89 TYR A N 1
ATOM 642 C CA . TYR A 1 89 ? 5.179 -5.006 -12.391 1.00 91.75 89 TYR A CA 1
ATOM 643 C C . TYR A 1 89 ? 3.893 -5.821 -12.142 1.00 91.75 89 TYR A C 1
ATOM 645 O O . TYR A 1 89 ? 3.835 -6.576 -11.163 1.00 91.75 89 TYR A O 1
ATOM 653 N N . PRO A 1 90 ? 2.856 -5.753 -13.005 1.00 92.75 90 PRO A N 1
ATOM 654 C CA . PRO A 1 90 ? 1.510 -6.219 -12.646 1.00 92.75 90 PRO A CA 1
ATOM 655 C C . PRO A 1 90 ? 1.401 -7.727 -12.383 1.00 92.75 90 PRO A C 1
ATOM 657 O O . PRO A 1 90 ? 0.499 -8.181 -11.679 1.00 92.75 90 PRO A O 1
ATOM 660 N N . ALA A 1 91 ? 2.298 -8.539 -12.951 1.00 95.31 91 ALA A N 1
ATOM 661 C CA . ALA A 1 91 ? 2.288 -9.982 -12.717 1.00 95.31 91 ALA A CA 1
ATOM 662 C C . ALA A 1 91 ? 2.689 -10.346 -11.276 1.00 95.31 91 ALA A C 1
ATOM 664 O O . ALA A 1 91 ? 2.118 -11.278 -10.711 1.00 95.31 91 ALA A O 1
ATOM 665 N N . ALA A 1 92 ? 3.610 -9.598 -10.654 1.00 93.25 92 ALA A N 1
ATOM 666 C CA . ALA A 1 92 ? 3.979 -9.812 -9.253 1.00 93.25 92 ALA A CA 1
ATOM 667 C C . ALA A 1 92 ? 2.808 -9.500 -8.307 1.0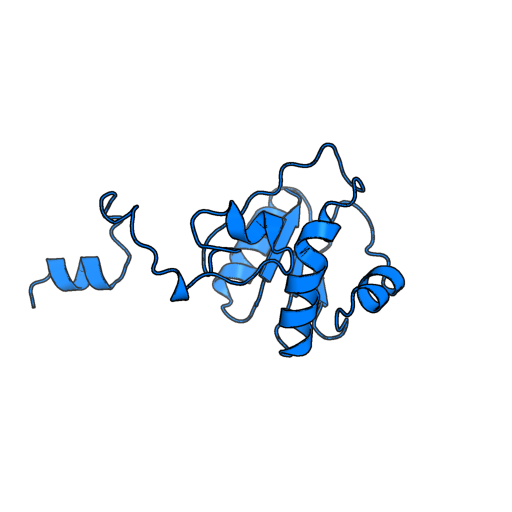0 93.25 92 ALA A C 1
ATOM 669 O O . ALA A 1 92 ? 2.538 -10.269 -7.388 1.00 93.25 92 ALA A O 1
ATOM 670 N N . TRP A 1 93 ? 2.063 -8.430 -8.593 1.00 95.00 93 TRP A N 1
ATOM 671 C CA . TRP A 1 93 ? 0.878 -8.020 -7.834 1.00 95.00 93 TRP A CA 1
ATOM 672 C C . TRP A 1 93 ? -0.245 -9.059 -7.913 1.00 95.00 93 TRP A C 1
ATOM 674 O O . TRP A 1 93 ? -0.789 -9.469 -6.889 1.00 95.00 93 TRP A O 1
ATOM 684 N N . ARG A 1 94 ? -0.521 -9.587 -9.113 1.00 96.88 94 ARG A N 1
ATOM 685 C CA . ARG A 1 94 ? -1.475 -10.696 -9.285 1.00 96.88 94 ARG A CA 1
ATOM 686 C C . ARG A 1 94 ? -1.028 -11.967 -8.569 1.00 96.88 94 ARG A C 1
ATOM 688 O O . ARG A 1 94 ? -1.843 -12.628 -7.938 1.00 96.88 94 ARG A O 1
ATOM 695 N N . ARG A 1 95 ? 0.268 -12.303 -8.612 1.00 96.44 95 ARG A N 1
ATOM 696 C CA . ARG A 1 95 ? 0.818 -13.451 -7.868 1.00 96.44 95 ARG A CA 1
ATOM 697 C C . ARG A 1 95 ? 0.679 -13.277 -6.351 1.00 96.44 95 ARG A C 1
ATOM 699 O O . ARG A 1 95 ? 0.511 -14.269 -5.652 1.00 96.44 95 ARG A O 1
ATOM 706 N N . ALA A 1 96 ? 0.717 -12.040 -5.858 1.00 95.69 96 ALA A N 1
ATOM 707 C CA . ALA A 1 96 ? 0.427 -11.701 -4.467 1.00 95.69 96 ALA A CA 1
ATOM 708 C C . ALA A 1 96 ? -1.084 -11.716 -4.130 1.00 95.69 96 ALA A C 1
ATOM 710 O O . ALA A 1 96 ? -1.452 -11.522 -2.974 1.00 95.69 96 ALA A O 1
ATOM 711 N N . GLY A 1 97 ? -1.961 -11.976 -5.108 1.00 96.69 97 GLY A N 1
ATOM 712 C CA . GLY A 1 97 ? -3.413 -12.064 -4.926 1.00 96.69 97 GLY A CA 1
ATOM 713 C C . GLY A 1 97 ? -4.127 -10.712 -4.884 1.00 96.69 97 GLY A C 1
ATOM 714 O O . GLY A 1 97 ? -5.200 -10.624 -4.284 1.00 96.69 97 GLY A O 1
ATOM 715 N N . VAL A 1 98 ? -3.510 -9.670 -5.452 1.00 97.62 98 VAL A N 1
ATOM 716 C CA . VAL A 1 98 ? -4.079 -8.321 -5.557 1.00 97.62 98 VAL A CA 1
ATOM 717 C C . VAL A 1 98 ? -4.944 -8.202 -6.814 1.00 97.62 98 VAL A C 1
ATOM 719 O O . VAL A 1 98 ? -4.486 -8.530 -7.912 1.00 97.62 98 VAL A O 1
ATOM 722 N N . GLU A 1 99 ? -6.164 -7.684 -6.652 1.00 97.69 99 GLU A N 1
ATOM 723 C CA . GLU A 1 99 ? -7.075 -7.374 -7.762 1.00 97.69 99 GLU A CA 1
ATOM 724 C C . GLU A 1 99 ? -6.708 -6.016 -8.373 1.00 97.69 99 GLU A C 1
ATOM 726 O O . GLU A 1 99 ? -6.915 -4.963 -7.766 1.00 97.69 99 GLU A O 1
ATOM 731 N N . LEU A 1 100 ? -6.131 -6.041 -9.578 1.00 96.69 100 LEU A N 1
ATOM 732 C CA . LEU A 1 100 ? -5.553 -4.853 -10.219 1.00 96.69 100 LEU A CA 1
ATOM 733 C C . LEU A 1 100 ? -6.587 -3.784 -10.587 1.00 96.69 100 LEU A C 1
ATOM 735 O O . LEU A 1 100 ? -6.232 -2.610 -10.630 1.00 96.69 100 LEU A O 1
ATOM 739 N N . ASP A 1 101 ? -7.849 -4.165 -10.793 1.00 97.31 101 ASP A N 1
ATOM 740 C CA . ASP A 1 101 ? -8.943 -3.236 -11.114 1.00 97.31 101 ASP A CA 1
ATOM 741 C C . ASP A 1 101 ? -9.231 -2.245 -9.971 1.00 97.31 101 ASP A C 1
ATOM 743 O O . ASP A 1 101 ? -9.853 -1.203 -10.178 1.00 97.31 101 ASP A O 1
ATOM 747 N N . HIS A 1 102 ? -8.737 -2.546 -8.766 1.00 97.56 102 HIS A N 1
ATOM 748 C CA . HIS A 1 102 ? -8.832 -1.693 -7.585 1.00 97.56 102 HIS A CA 1
ATOM 749 C C . HIS A 1 102 ? -7.487 -1.069 -7.191 1.00 97.56 102 HIS A C 1
ATOM 751 O O . HIS A 1 102 ? -7.367 -0.514 -6.099 1.00 97.56 102 HIS A O 1
ATOM 757 N N . CYS A 1 103 ? -6.469 -1.147 -8.050 1.00 96.88 103 CYS A N 1
ATOM 758 C CA . CYS A 1 103 ? -5.186 -0.483 -7.852 1.00 96.88 103 CYS A CA 1
ATOM 759 C C . CYS A 1 103 ? -5.057 0.730 -8.773 1.00 96.88 103 CYS A C 1
ATOM 761 O O . CYS A 1 103 ? -5.166 0.621 -9.992 1.00 96.88 103 CYS A O 1
ATOM 763 N N . HIS A 1 104 ? -4.743 1.883 -8.190 1.00 95.94 104 HIS A N 1
ATOM 764 C CA . HIS A 1 104 ? -4.511 3.120 -8.927 1.00 95.94 104 HIS A CA 1
ATOM 765 C C . HIS A 1 104 ? -3.089 3.602 -8.699 1.00 95.94 104 HIS A C 1
ATOM 767 O O . HIS A 1 104 ? -2.588 3.577 -7.576 1.00 95.94 104 HIS A O 1
ATOM 773 N N . TRP A 1 105 ? -2.447 4.063 -9.763 1.00 95.38 105 TRP A N 1
ATOM 774 C CA . TRP A 1 105 ? -1.091 4.583 -9.715 1.00 95.38 105 TRP A CA 1
ATOM 775 C C . TRP A 1 105 ? -1.090 6.056 -10.106 1.00 95.38 105 TRP A C 1
ATOM 777 O O . TRP A 1 105 ? -1.624 6.430 -11.148 1.00 95.38 105 TRP A O 1
ATOM 787 N N . LEU A 1 106 ? -0.488 6.877 -9.248 1.00 96.38 106 LEU A N 1
ATOM 788 C CA . LEU A 1 106 ? -0.206 8.280 -9.496 1.00 96.38 106 LEU A CA 1
ATOM 789 C C . LEU A 1 106 ? 1.301 8.454 -9.715 1.00 96.38 106 LEU A C 1
ATOM 791 O O . LEU A 1 106 ? 2.096 8.303 -8.782 1.00 96.38 106 LEU A O 1
ATOM 795 N N . ASP A 1 107 ? 1.676 8.761 -10.956 1.00 95.56 107 ASP A N 1
ATOM 796 C CA . ASP A 1 107 ? 3.036 9.139 -11.344 1.00 95.56 107 ASP A CA 1
ATOM 797 C C . ASP A 1 107 ? 3.225 10.645 -11.116 1.00 95.56 107 ASP A C 1
ATOM 799 O O . ASP A 1 107 ? 2.964 11.477 -11.983 1.00 95.56 107 ASP A O 1
ATOM 803 N N . VAL A 1 108 ? 3.560 10.989 -9.876 1.00 96.25 108 VAL A N 1
ATOM 804 C CA . VAL A 1 108 ? 3.737 12.360 -9.380 1.00 96.25 108 VAL A CA 1
ATOM 805 C C . VAL A 1 108 ? 4.997 12.417 -8.525 1.00 96.25 108 VAL A C 1
ATOM 807 O O . VAL A 1 108 ? 5.467 11.388 -8.046 1.00 96.25 108 VAL A O 1
ATOM 810 N N . SER A 1 109 ? 5.556 13.606 -8.300 1.00 95.31 109 SER A N 1
ATOM 811 C CA . SER A 1 109 ? 6.786 13.753 -7.512 1.00 95.31 109 SER A CA 1
ATOM 812 C C . SER A 1 109 ? 6.786 15.004 -6.632 1.00 95.31 109 SER A C 1
ATOM 814 O O . SER A 1 109 ? 5.982 15.925 -6.803 1.00 95.31 109 SER A O 1
ATOM 816 N N . GLY A 1 110 ? 7.681 15.026 -5.641 1.00 95.12 110 GLY A N 1
ATOM 817 C CA . GLY A 1 110 ? 7.874 16.164 -4.745 1.00 95.12 110 GLY A CA 1
ATOM 818 C C . GLY A 1 110 ? 6.576 16.629 -4.077 1.00 95.12 110 GLY A C 1
ATOM 819 O O . GLY A 1 110 ? 5.866 15.861 -3.431 1.00 95.12 110 GLY A O 1
ATOM 820 N N . ARG A 1 111 ? 6.246 17.915 -4.235 1.00 96.56 111 ARG A N 1
ATOM 821 C CA . ARG A 1 111 ? 5.067 18.519 -3.593 1.00 96.56 111 ARG A CA 1
ATOM 822 C C . ARG A 1 111 ? 3.745 17.960 -4.116 1.00 96.56 111 ARG A C 1
ATOM 824 O O . ARG A 1 111 ? 2.775 17.918 -3.366 1.00 96.56 111 ARG A O 1
ATOM 831 N N . GLU A 1 112 ? 3.704 17.533 -5.374 1.00 97.69 112 GLU A N 1
ATOM 832 C CA . GLU A 1 112 ? 2.498 16.949 -5.961 1.00 97.69 112 GLU A CA 1
ATOM 833 C C . GLU A 1 112 ? 2.201 15.578 -5.356 1.00 97.69 112 GLU A C 1
ATOM 835 O O . GLU A 1 112 ? 1.038 15.275 -5.117 1.00 97.69 112 GLU A O 1
ATOM 840 N N . ALA A 1 113 ? 3.227 14.792 -5.015 1.00 97.75 113 ALA A N 1
ATOM 841 C CA . ALA A 1 113 ? 3.054 13.521 -4.311 1.00 97.75 113 ALA A CA 1
ATOM 842 C C . ALA A 1 113 ? 2.446 13.719 -2.913 1.00 97.75 113 ALA A C 1
ATOM 844 O O . ALA A 1 113 ? 1.491 13.030 -2.545 1.00 97.75 113 ALA A O 1
ATOM 845 N N . LEU A 1 114 ? 2.930 14.713 -2.160 1.00 97.25 114 LEU A N 1
ATOM 846 C CA . LEU A 1 114 ? 2.348 15.087 -0.865 1.00 97.25 114 LEU A CA 1
ATOM 847 C C . LEU A 1 114 ? 0.888 15.526 -1.010 1.00 97.25 114 LEU A C 1
ATOM 849 O O . LEU A 1 114 ? 0.015 15.045 -0.287 1.00 97.25 114 LEU A O 1
ATOM 853 N N . TRP A 1 115 ? 0.614 16.404 -1.977 1.00 97.25 115 TRP A N 1
ATOM 854 C CA . TRP A 1 115 ? -0.734 16.899 -2.232 1.00 97.25 115 TRP A CA 1
ATOM 855 C C . TRP A 1 115 ? -1.684 15.776 -2.666 1.00 97.25 115 TRP A C 1
ATOM 857 O O . TRP A 1 115 ? -2.772 15.650 -2.111 1.00 97.25 115 TRP A O 1
ATOM 867 N N . ALA A 1 116 ? -1.268 14.918 -3.599 1.00 97.94 116 ALA A N 1
ATOM 868 C CA . ALA A 1 116 ? -2.050 13.779 -4.068 1.00 97.94 116 ALA A CA 1
ATOM 869 C C . ALA A 1 116 ? -2.346 12.788 -2.934 1.00 97.94 116 ALA A C 1
ATOM 871 O O . ALA A 1 116 ? -3.476 12.314 -2.816 1.00 97.94 116 ALA A O 1
ATOM 872 N N . THR A 1 117 ? -1.365 12.525 -2.064 1.00 97.62 117 THR A N 1
ATOM 873 C CA . THR A 1 117 ? -1.545 11.695 -0.862 1.00 97.62 117 THR A CA 1
ATOM 874 C C . THR A 1 117 ? -2.622 12.289 0.046 1.00 97.62 117 THR A C 1
ATOM 876 O O . THR A 1 117 ? -3.557 11.586 0.431 1.00 97.62 117 THR A O 1
ATOM 879 N N . GLU A 1 118 ? -2.559 13.595 0.329 1.00 96.75 118 GLU A N 1
ATOM 880 C CA . GLU A 1 118 ? -3.585 14.294 1.109 1.00 96.75 118 GLU A CA 1
ATOM 881 C C . GLU A 1 118 ? -4.970 14.187 0.453 1.00 96.75 118 GLU A C 1
ATOM 883 O O . GLU A 1 118 ? -5.946 13.863 1.133 1.00 96.75 118 GLU A O 1
ATOM 888 N N . GLN A 1 119 ? -5.069 14.413 -0.863 1.00 97.44 119 GLN A N 1
ATOM 889 C CA . GLN A 1 119 ? -6.346 14.321 -1.576 1.00 97.44 119 GLN A CA 1
ATOM 890 C C . GLN A 1 119 ? -6.938 12.909 -1.497 1.00 97.44 119 GLN A C 1
ATOM 892 O O . GLN A 1 119 ? -8.132 12.762 -1.234 1.00 97.44 119 GLN A O 1
ATOM 897 N N . CYS A 1 120 ? -6.116 11.867 -1.652 1.00 96.31 120 CYS A N 1
ATOM 898 C CA . CYS A 1 120 ? -6.565 10.478 -1.541 1.00 96.31 120 CYS A CA 1
ATOM 899 C C . CYS A 1 120 ? -7.096 10.157 -0.136 1.00 96.31 120 CYS A C 1
ATOM 901 O O . CYS A 1 120 ? -8.128 9.496 -0.000 1.00 96.31 120 CYS A O 1
ATOM 903 N N . LEU A 1 121 ? -6.430 10.662 0.909 1.00 94.31 121 LEU A N 1
ATOM 904 C CA . LEU A 1 121 ? -6.870 10.496 2.296 1.00 94.31 121 LEU A CA 1
ATOM 905 C C . LEU A 1 121 ? -8.174 11.261 2.579 1.00 94.31 121 LEU A C 1
ATOM 907 O O . LEU A 1 121 ? -9.069 10.728 3.235 1.00 94.31 121 LEU A O 1
ATOM 911 N N . ARG A 1 122 ? -8.322 12.483 2.050 1.00 94.19 122 ARG A N 1
ATOM 912 C CA . ARG A 1 122 ? -9.536 13.304 2.208 1.00 94.19 122 ARG A CA 1
ATOM 913 C C . ARG A 1 122 ? -10.742 12.758 1.452 1.00 94.19 122 ARG A C 1
ATOM 915 O O . ARG A 1 122 ? -11.866 12.955 1.907 1.00 94.19 122 ARG A O 1
ATOM 922 N N . ALA A 1 123 ? -10.527 12.082 0.325 1.00 93.44 123 ALA A N 1
ATOM 923 C CA . ALA A 1 123 ? -11.603 11.540 -0.500 1.00 93.44 123 ALA A CA 1
ATOM 924 C C . ALA A 1 123 ? -12.460 10.493 0.236 1.00 93.44 123 ALA A C 1
ATOM 926 O O . ALA A 1 123 ? -13.609 10.269 -0.136 1.00 93.44 123 ALA A O 1
ATOM 927 N N . GLY A 1 124 ? -11.916 9.828 1.263 1.00 88.81 124 GLY A N 1
ATOM 928 C CA . GLY A 1 124 ? -12.652 8.874 2.103 1.00 88.81 124 GLY A CA 1
ATOM 929 C C . GLY A 1 124 ? -13.056 7.562 1.413 1.00 88.81 124 GLY A C 1
ATOM 930 O O . GLY A 1 124 ? -13.630 6.690 2.060 1.00 88.81 124 GLY A O 1
ATOM 931 N N . CYS A 1 125 ? -12.749 7.393 0.123 1.00 91.38 125 CYS A N 1
ATOM 932 C CA . CYS A 1 125 ? -13.041 6.180 -0.644 1.00 91.38 125 CYS A CA 1
ATOM 933 C C . CYS A 1 125 ? -11.862 5.195 -0.710 1.00 91.38 125 CYS A C 1
ATOM 935 O O . CYS A 1 125 ? -12.074 4.009 -0.963 1.00 91.38 125 CYS A O 1
ATOM 937 N N . CYS A 1 126 ? -10.631 5.654 -0.459 1.00 95.38 126 CYS A N 1
ATOM 938 C CA . CYS A 1 126 ? -9.438 4.813 -0.511 1.00 95.38 126 CYS A CA 1
ATOM 939 C C . CYS A 1 126 ? -9.381 3.869 0.698 1.00 95.38 126 CYS A C 1
ATOM 941 O O . CYS A 1 126 ? -9.531 4.286 1.847 1.00 95.38 126 CYS A O 1
ATOM 943 N N . ALA A 1 127 ? -9.125 2.585 0.456 1.00 94.69 127 ALA A N 1
ATOM 944 C CA . ALA A 1 127 ? -8.839 1.622 1.511 1.00 94.69 127 ALA A CA 1
ATOM 945 C C . ALA A 1 127 ? -7.431 1.756 2.083 1.00 94.69 127 ALA A C 1
ATOM 947 O O . ALA A 1 127 ? -7.250 1.548 3.283 1.00 94.69 127 ALA A O 1
ATOM 948 N N . ALA A 1 128 ? -6.460 2.062 1.227 1.00 96.19 128 ALA A N 1
ATOM 949 C CA . ALA A 1 128 ? -5.082 2.329 1.599 1.00 96.19 128 ALA A CA 1
ATOM 950 C C . ALA A 1 128 ? -4.450 3.286 0.584 1.00 96.19 128 ALA A C 1
ATOM 952 O O . ALA A 1 128 ? -4.780 3.255 -0.604 1.00 96.19 128 ALA A O 1
ATOM 953 N N . VAL A 1 129 ? -3.525 4.108 1.070 1.00 97.31 129 VAL A N 1
ATOM 954 C CA . VAL A 1 129 ? -2.675 4.977 0.255 1.00 97.31 129 VAL A CA 1
ATOM 955 C C . VAL A 1 129 ? -1.235 4.646 0.619 1.00 97.31 129 VAL A C 1
ATOM 957 O O . VAL A 1 129 ? -0.869 4.710 1.790 1.00 97.31 129 VAL A O 1
ATOM 960 N N . LEU A 1 130 ? -0.444 4.236 -0.367 1.00 96.44 130 LEU A N 1
ATOM 961 C CA . LEU A 1 130 ? 0.981 3.961 -0.225 1.00 96.44 130 LEU A CA 1
ATOM 962 C C . LEU A 1 130 ? 1.720 5.102 -0.909 1.00 96.44 130 LEU A C 1
ATOM 964 O O . LEU A 1 130 ? 1.530 5.304 -2.106 1.00 96.44 130 LEU A O 1
ATOM 968 N N . ALA A 1 131 ? 2.532 5.840 -0.162 1.00 96.06 131 ALA A N 1
ATOM 969 C CA . ALA A 1 131 ? 3.274 6.981 -0.678 1.00 96.06 131 ALA A CA 1
ATOM 970 C C . ALA A 1 131 ? 4.774 6.770 -0.464 1.00 96.06 131 ALA A C 1
ATOM 972 O O . ALA A 1 131 ? 5.201 6.447 0.644 1.00 96.06 131 ALA A O 1
ATOM 973 N N . TRP A 1 132 ? 5.555 6.966 -1.524 1.00 93.88 132 TRP A N 1
ATOM 974 C CA . TRP A 1 132 ? 7.014 7.018 -1.470 1.00 93.88 132 TRP A CA 1
ATOM 975 C C . TRP A 1 132 ? 7.417 8.492 -1.587 1.00 93.88 132 TRP A C 1
ATOM 977 O O . TRP A 1 132 ? 7.251 9.097 -2.645 1.00 93.88 132 TRP A O 1
ATOM 987 N N . LEU A 1 133 ? 7.845 9.086 -0.471 1.00 89.94 133 LEU A N 1
ATOM 988 C CA . LEU A 1 133 ? 8.050 10.530 -0.303 1.00 89.94 133 LEU A CA 1
ATOM 989 C C . LEU A 1 133 ? 9.512 10.873 -0.012 1.00 89.94 133 LEU A C 1
ATOM 991 O O . LEU A 1 133 ? 10.193 10.034 0.619 1.00 89.94 133 LEU A O 1
#

Radius of gyration: 16.87 Å; Cα contacts (8 Å, |Δi|>4): 164; chains: 1; bounding box: 41×37×40 Å

Secondary structure (DSSP, 8-state):
--HHHHHHHTT-S--STTTT---GGGEE--S-HHHHTTSTTSSEETTS------SSTTSSGGGGTHHHHHHHHHTT--EEEES-SS---HHHHHHTT--GGGEEEE---HHHHHHHHHHHHHTS--SEEEE--

Sequence (133 aa):
MSALDRLLDSRVVWRAQESAAESPASAVASGHSALDAVLPAGGWPRGAISELLCNGAGSGELALLWPLLARLTREQRPVVLVAPPALPYPAAWRRAGVELDHCHWLDVSGREALWATEQCLRAGCCAAVLAWL

Nearest PDB structures (foldseek):
  1xp8-assembly1_A  TM=8.272E-01  e=1.579E-02  Deinococcus radiodurans
  1ubg-assembly1_A  TM=7.280E-01  e=6.939E-03  Mycolicibacterium smegmatis
  3cmu-assembly1_A  TM=7.858E-01  e=1.792E-02  unclassified
  4poa-assembly1_A  TM=7.895E-01  e=2.619E-02  Mycobacterium tuberculosis
  2odn-assembly1_A  TM=7.123E-01  e=4.077E-02  Mycolicibacterium smegmatis

Solvent-accessible surface area (backbone atoms only — not comparable to full-atom values): 8085 Å² total; per-residue (Å²): 135,56,75,64,54,56,42,52,74,66,66,78,52,86,77,82,77,72,81,82,66,75,57,59,88,51,33,40,64,36,77,41,71,77,55,19,72,71,34,96,39,47,20,48,62,63,98,60,88,83,87,84,92,63,99,49,88,88,72,54,75,59,66,68,43,33,55,40,52,14,52,42,18,70,71,70,27,35,33,38,39,29,23,59,92,58,86,81,59,67,68,60,42,46,74,52,54,32,42,63,94,25,54,45,79,41,94,42,58,76,70,52,28,56,50,51,51,51,52,47,63,70,66,70,66,53,69,45,76,49,73,58,129